Protein AF-A0A1P8U537-F1 (afdb_monomer)

Secondary structure (DSSP, 8-state):
-GGGTEEEPTT--HHHHHHHHHHHHHHHHHHHHTTPPPPEEEE-TTSSS-SEEEEHHHHHHHHHHHHHEEE--GGGS---S-S---PPPPP----------

Nearest PDB structures (foldseek):
  8is2-assembly1_B  TM=4.596E-01  e=8.246E+00  uncultured actinomycete
  4xaa-assembly1_A  TM=4.332E-01  e=5.166E+00  Streptomyces viridochromogenes Tue57
  3znj-assembly3_9  TM=3.780E-01  e=7.713E+00  Rhodococcus opacus
  7o4f-assembly2_D  TM=3.303E-01  e=7.215E+00  Arabidopsis thaliana
  7o4e-assembly1_A-2  TM=3.246E-01  e=7.215E+00  Arabidopsis thaliana

Foldseek 3Di:
DVVVQKDFDPPDDPVNLVVQLVVLVVVVVVCVVVVNDFDKDADDPPDPDDGGIDTPSRVVNVVSCVVGIDGNPPPVPDPPPDDPPDPPDPDPPPDDDDDDD

pLDDT: mean 82.88, std 17.69, range [42.19, 98.0]

Organism: NCBI:txid36805

Sequence (101 aa):
MEAYGLRMKTPLTVTDFTEAMAAMGEGFAVRAMEGIEHPVYHAAEDDDVPTGEWTLFALGVRALVNEFMTPIDAAARMPFADAPVTPPAPASDGGGSSGVG

Structure (mmCIF, N/CA/C/O backbone):
data_AF-A0A1P8U537-F1
#
_entry.id   AF-A0A1P8U537-F1
#
loop_
_atom_site.group_PDB
_atom_site.id
_atom_site.type_symbol
_atom_site.label_atom_id
_atom_site.label_alt_id
_atom_site.label_comp_id
_atom_site.label_asym_id
_atom_site.label_entity_id
_atom_site.label_seq_id
_atom_site.pdbx_PDB_ins_code
_atom_site.Cartn_x
_atom_site.Cartn_y
_atom_site.Cartn_z
_atom_site.occupancy
_atom_site.B_iso_or_equiv
_atom_site.auth_seq_i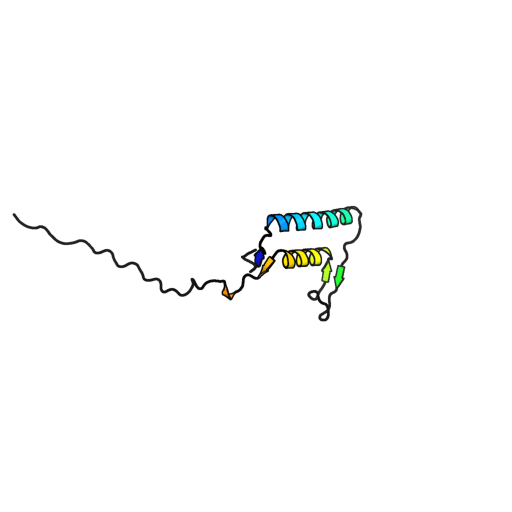d
_atom_site.auth_comp_id
_atom_site.auth_asym_id
_atom_site.auth_atom_id
_atom_site.pdbx_PDB_model_num
ATOM 1 N N . MET A 1 1 ? 12.765 -5.792 -4.705 1.00 74.25 1 MET A N 1
ATOM 2 C CA . MET A 1 1 ? 11.497 -6.332 -5.246 1.00 74.25 1 MET A CA 1
ATOM 3 C C . MET A 1 1 ? 11.701 -7.627 -6.013 1.00 74.25 1 MET A C 1
ATOM 5 O O . MET A 1 1 ? 10.974 -8.570 -5.742 1.00 74.25 1 MET A O 1
ATOM 9 N N . GLU A 1 2 ? 12.728 -7.741 -6.860 1.00 75.06 2 GLU A N 1
ATOM 10 C CA . GLU A 1 2 ? 12.989 -8.980 -7.617 1.00 75.06 2 GLU A CA 1
ATOM 11 C C . GLU A 1 2 ? 13.225 -10.215 -6.738 1.00 75.06 2 GLU A C 1
ATOM 13 O O . GLU A 1 2 ? 12.748 -11.299 -7.059 1.00 75.06 2 GLU A O 1
ATOM 18 N N . ALA A 1 3 ? 13.875 -10.046 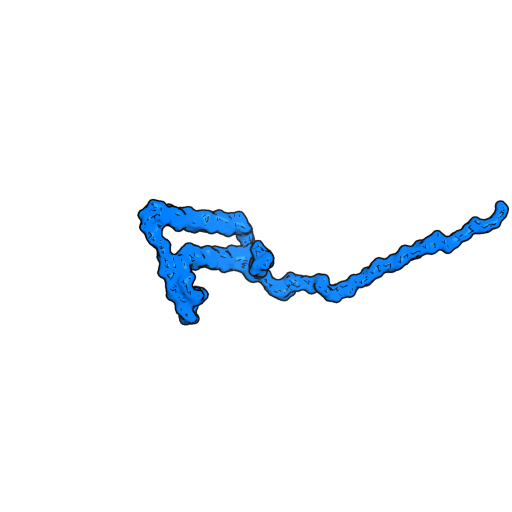-5.579 1.00 79.31 3 ALA A N 1
ATOM 19 C CA . ALA A 1 3 ? 14.037 -11.107 -4.578 1.00 79.31 3 ALA A CA 1
ATOM 20 C C . ALA A 1 3 ? 12.698 -11.678 -4.058 1.00 79.31 3 ALA A C 1
ATOM 22 O O . ALA A 1 3 ? 12.668 -12.796 -3.557 1.00 79.31 3 ALA A O 1
ATOM 23 N N . TYR A 1 4 ? 11.600 -10.929 -4.209 1.00 81.25 4 TYR A N 1
ATOM 24 C CA . TYR A 1 4 ? 10.234 -11.334 -3.866 1.00 81.25 4 TYR A CA 1
ATOM 25 C C . TYR A 1 4 ? 9.415 -11.759 -5.097 1.00 81.25 4 TYR A C 1
ATOM 27 O O . TYR A 1 4 ? 8.197 -11.868 -5.016 1.00 81.25 4 TYR A O 1
ATOM 35 N N . GLY A 1 5 ? 10.058 -11.963 -6.254 1.00 89.75 5 GLY A N 1
ATOM 36 C CA . GLY A 1 5 ? 9.385 -12.362 -7.493 1.00 89.75 5 GLY A CA 1
ATOM 37 C C . GLY A 1 5 ? 8.544 -11.256 -8.133 1.00 89.75 5 GLY A C 1
ATOM 38 O O . GLY A 1 5 ? 7.652 -11.555 -8.920 1.00 89.75 5 GLY A O 1
ATOM 39 N N . LEU A 1 6 ? 8.807 -9.985 -7.812 1.00 92.88 6 LEU A N 1
ATOM 40 C CA . LEU A 1 6 ? 8.055 -8.833 -8.316 1.00 92.88 6 LEU A CA 1
ATOM 41 C C . LEU A 1 6 ? 8.965 -7.874 -9.085 1.00 92.88 6 LEU A C 1
ATOM 43 O O . LEU A 1 6 ? 10.076 -7.566 -8.645 1.00 92.88 6 LEU A O 1
ATOM 47 N N . ARG A 1 7 ? 8.457 -7.340 -10.198 1.00 94.75 7 ARG A N 1
ATOM 48 C CA . ARG A 1 7 ? 9.064 -6.219 -10.930 1.00 94.75 7 ARG A CA 1
ATOM 49 C C . ARG A 1 7 ? 8.082 -5.060 -11.050 1.00 94.75 7 ARG A C 1
ATOM 51 O O . ARG A 1 7 ? 6.869 -5.264 -11.025 1.00 94.75 7 ARG A O 1
ATOM 58 N N . MET A 1 8 ? 8.607 -3.854 -11.244 1.00 96.12 8 MET A N 1
ATOM 59 C CA . MET A 1 8 ? 7.782 -2.680 -11.531 1.00 96.12 8 MET A CA 1
ATOM 60 C C . MET A 1 8 ? 7.060 -2.836 -12.879 1.00 96.12 8 MET A C 1
ATOM 62 O O . MET A 1 8 ? 7.620 -3.382 -13.842 1.00 96.12 8 MET A O 1
ATOM 66 N N . LYS A 1 9 ? 5.815 -2.358 -12.958 1.00 96.31 9 LYS A N 1
ATOM 67 C CA . LYS A 1 9 ? 5.115 -2.166 -14.232 1.00 96.31 9 LYS A CA 1
ATOM 68 C C . LYS A 1 9 ? 5.698 -0.944 -14.935 1.00 96.31 9 LYS A C 1
ATOM 70 O O . LYS A 1 9 ? 5.831 0.107 -14.332 1.00 96.31 9 LYS A O 1
ATOM 75 N N . THR A 1 10 ? 6.009 -1.053 -16.219 1.00 93.44 10 THR A N 1
ATOM 76 C CA . THR A 1 10 ? 6.420 0.102 -17.032 1.00 93.44 10 THR A CA 1
ATOM 77 C C . THR A 1 10 ? 5.201 0.996 -17.307 1.00 93.44 10 THR A C 1
ATOM 79 O O . THR A 1 10 ? 4.148 0.444 -17.631 1.00 93.44 10 THR A O 1
ATOM 82 N N . PRO A 1 11 ? 5.308 2.339 -17.223 1.00 95.62 11 PRO A N 1
ATOM 83 C CA . PRO A 1 11 ? 6.515 3.156 -17.011 1.00 95.62 11 PRO A CA 1
ATOM 84 C C . PRO A 1 11 ? 6.819 3.514 -15.544 1.00 95.62 11 PRO A C 1
ATOM 86 O O . PRO A 1 11 ? 7.688 4.344 -15.303 1.00 95.62 11 PRO A O 1
ATOM 89 N N . LEU A 1 12 ? 6.117 2.916 -14.582 1.00 97.44 12 LEU A N 1
ATOM 90 C CA . LEU A 1 12 ? 6.232 3.244 -13.163 1.00 97.44 12 LEU A CA 1
ATOM 91 C C . LEU A 1 12 ? 7.581 2.806 -12.584 1.00 97.44 12 LEU A C 1
ATOM 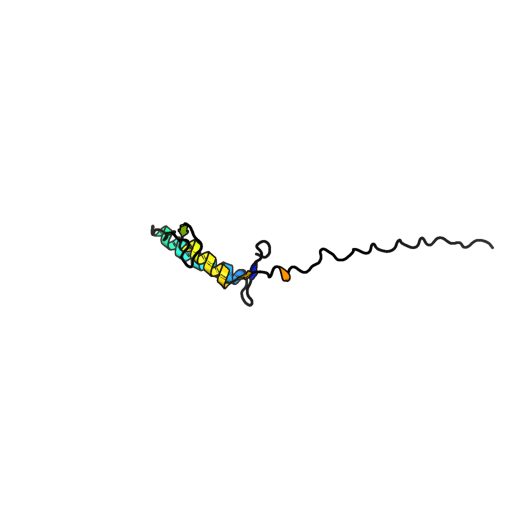93 O O . LEU A 1 12 ? 8.145 1.762 -12.93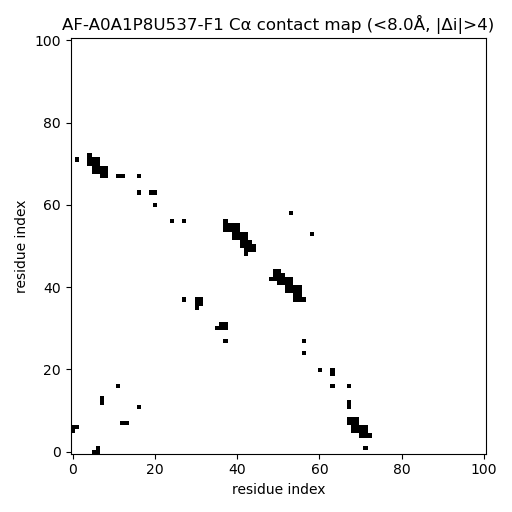1 1.00 97.44 12 LEU A O 1
ATOM 97 N N . THR A 1 13 ? 8.080 3.603 -11.651 1.00 96.12 13 THR A N 1
ATOM 98 C CA . THR A 1 13 ? 9.366 3.414 -10.986 1.00 96.12 13 THR A CA 1
ATOM 99 C C . THR A 1 13 ? 9.188 3.122 -9.501 1.00 96.12 13 THR A C 1
ATOM 101 O O . THR A 1 13 ? 8.122 3.320 -8.914 1.00 96.12 13 THR A O 1
ATOM 104 N N . VAL A 1 14 ? 10.259 2.635 -8.867 1.00 95.12 14 VAL A N 1
ATOM 105 C CA . VAL A 1 14 ? 10.280 2.472 -7.407 1.00 95.12 14 VAL A CA 1
ATOM 106 C C . VAL A 1 14 ? 10.058 3.819 -6.717 1.00 95.12 14 VAL A C 1
ATOM 108 O O . VAL A 1 14 ? 9.369 3.853 -5.705 1.00 95.12 14 VAL A O 1
ATOM 111 N N . THR A 1 15 ? 10.578 4.913 -7.281 1.00 97.69 15 THR A N 1
ATOM 112 C CA . THR A 1 15 ? 10.371 6.266 -6.754 1.00 97.69 15 THR A CA 1
ATOM 113 C C . THR A 1 15 ? 8.889 6.634 -6.741 1.00 97.69 15 THR A C 1
ATOM 115 O O . THR A 1 15 ? 8.381 6.984 -5.678 1.00 97.69 15 THR A O 1
ATOM 118 N N . ASP A 1 16 ? 8.171 6.430 -7.851 1.00 97.94 16 ASP A N 1
ATOM 119 C CA . ASP A 1 16 ? 6.726 6.705 -7.924 1.00 97.94 16 ASP A CA 1
ATOM 120 C C . ASP A 1 16 ? 5.944 5.900 -6.870 1.00 97.94 16 ASP A C 1
ATOM 122 O O . ASP A 1 16 ? 5.056 6.420 -6.195 1.00 97.94 16 ASP A O 1
ATOM 126 N N . PHE A 1 17 ? 6.304 4.624 -6.682 1.00 96.94 17 PHE A N 1
ATOM 127 C CA . PHE A 1 17 ? 5.701 3.784 -5.646 1.00 96.94 17 PHE A CA 1
ATOM 128 C C . PHE A 1 17 ? 5.991 4.317 -4.238 1.00 96.94 17 PHE A C 1
ATOM 130 O O . PHE A 1 17 ? 5.088 4.375 -3.404 1.00 96.94 17 PHE A O 1
ATOM 137 N N . THR A 1 18 ? 7.236 4.708 -3.953 1.00 96.88 18 THR A N 1
ATOM 138 C CA . THR A 1 18 ? 7.603 5.238 -2.634 1.00 96.88 18 THR A CA 1
ATOM 139 C C . THR A 1 18 ? 6.929 6.570 -2.333 1.00 96.88 18 THR A C 1
ATOM 141 O O . THR A 1 18 ? 6.529 6.785 -1.193 1.00 96.88 18 THR A O 1
ATOM 144 N N . GLU A 1 19 ? 6.741 7.429 -3.336 1.00 98.00 19 GLU A N 1
ATOM 145 C CA . GLU A 1 19 ? 6.007 8.687 -3.188 1.00 98.00 19 GLU A CA 1
ATOM 146 C C . GLU A 1 19 ? 4.521 8.432 -2.909 1.00 98.00 19 GLU A C 1
ATOM 148 O O . GLU A 1 19 ? 3.962 9.007 -1.975 1.00 98.00 19 GLU A O 1
ATOM 153 N N . ALA A 1 20 ? 3.894 7.499 -3.634 1.00 97.38 20 ALA A N 1
ATOM 154 C CA . ALA A 1 20 ? 2.510 7.101 -3.374 1.00 97.38 20 ALA A CA 1
ATOM 155 C C . ALA A 1 20 ? 2.333 6.493 -1.968 1.00 97.38 20 ALA A C 1
ATOM 157 O O . ALA A 1 20 ? 1.371 6.807 -1.263 1.00 97.38 20 ALA A O 1
ATOM 158 N N . MET A 1 21 ? 3.279 5.653 -1.535 1.00 97.44 21 MET A N 1
ATOM 159 C CA . MET A 1 21 ? 3.315 5.091 -0.182 1.00 97.44 21 MET A CA 1
ATOM 160 C C . MET A 1 21 ? 3.478 6.174 0.889 1.00 97.44 21 MET A C 1
ATOM 162 O O . MET A 1 21 ? 2.801 6.110 1.914 1.00 97.44 21 MET A O 1
ATOM 166 N N . ALA A 1 22 ? 4.348 7.162 0.660 1.00 96.62 22 ALA A N 1
ATOM 167 C CA . ALA A 1 22 ? 4.562 8.273 1.584 1.00 96.62 22 ALA A CA 1
ATOM 168 C C . ALA A 1 22 ? 3.291 9.115 1.736 1.00 96.62 22 ALA A C 1
ATOM 170 O O . ALA A 1 22 ? 2.810 9.282 2.853 1.00 96.62 22 ALA A O 1
ATOM 171 N N . ALA A 1 23 ? 2.678 9.529 0.624 1.00 96.06 23 ALA A N 1
ATOM 172 C CA . ALA A 1 23 ? 1.438 10.303 0.641 1.00 96.06 23 ALA A CA 1
ATOM 173 C C . ALA A 1 23 ? 0.294 9.562 1.362 1.00 96.06 23 ALA A C 1
ATOM 175 O O . ALA A 1 23 ? -0.453 10.154 2.143 1.00 96.06 23 ALA A O 1
ATOM 176 N N . MET A 1 24 ? 0.171 8.245 1.151 1.00 95.38 24 MET A N 1
ATOM 177 C CA . MET A 1 24 ? -0.799 7.423 1.880 1.00 95.38 24 MET A CA 1
ATOM 178 C C . MET A 1 24 ? -0.468 7.352 3.378 1.00 95.38 24 MET A C 1
ATOM 180 O O . MET A 1 24 ? -1.354 7.532 4.215 1.00 95.38 24 MET A O 1
ATOM 184 N N . GLY A 1 25 ? 0.797 7.096 3.720 1.00 93.62 25 GLY A N 1
ATOM 185 C CA . GLY A 1 25 ? 1.268 7.008 5.101 1.00 93.62 25 GLY A CA 1
ATOM 186 C C . GLY A 1 25 ? 1.073 8.306 5.883 1.00 93.62 25 GLY A C 1
ATOM 187 O O . GLY A 1 25 ? 0.657 8.257 7.038 1.00 93.62 25 GLY A O 1
ATOM 188 N N . G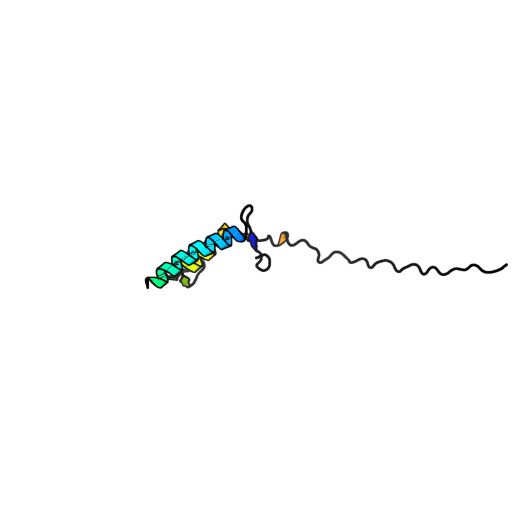LU A 1 26 ? 1.283 9.459 5.250 1.00 94.50 26 GLU A N 1
ATOM 189 C CA . GLU A 1 26 ? 1.046 10.781 5.840 1.00 94.50 26 GLU A CA 1
ATOM 190 C C . GLU A 1 26 ? -0.421 10.971 6.244 1.00 94.50 26 GLU A C 1
ATOM 192 O O . GLU A 1 26 ? -0.700 11.380 7.371 1.00 94.50 26 GLU A O 1
ATOM 197 N N . GLY A 1 27 ? -1.372 10.592 5.383 1.00 89.81 27 GLY A N 1
ATOM 198 C CA . GLY A 1 27 ? -2.799 10.661 5.713 1.00 89.81 27 GLY A CA 1
ATOM 199 C C . GLY A 1 27 ? -3.181 9.786 6.914 1.00 89.81 27 GLY A C 1
ATOM 200 O O . GLY A 1 27 ? -4.002 10.180 7.744 1.00 89.81 27 GLY A O 1
ATOM 201 N N . PHE A 1 28 ? -2.553 8.614 7.050 1.00 91.19 28 PHE A N 1
ATOM 202 C CA . PHE A 1 28 ? -2.728 7.756 8.223 1.00 91.19 28 PHE A CA 1
ATOM 203 C C . PHE A 1 28 ? -2.056 8.350 9.472 1.00 91.19 28 PHE A C 1
ATOM 205 O O . PHE A 1 28 ? -2.662 8.346 10.543 1.00 91.19 28 PHE A O 1
ATOM 212 N N . ALA A 1 29 ? -0.860 8.924 9.343 1.00 91.12 29 ALA A N 1
ATOM 213 C CA . ALA A 1 29 ? -0.160 9.566 10.452 1.00 91.12 29 ALA A CA 1
ATOM 214 C C . ALA A 1 29 ? -0.952 10.752 11.033 1.00 91.12 29 ALA A C 1
ATOM 216 O O . ALA A 1 29 ? -1.057 10.870 12.254 1.00 91.12 29 ALA A O 1
ATOM 217 N N . VAL A 1 30 ? -1.575 11.579 10.183 1.00 91.88 30 VAL A N 1
ATOM 218 C CA . VAL A 1 30 ? -2.441 12.689 10.625 1.00 91.88 30 VAL A CA 1
ATOM 219 C C . VAL A 1 30 ? -3.609 12.173 11.467 1.00 91.88 30 VAL A C 1
ATOM 221 O O . VAL A 1 30 ? -3.832 12.660 12.572 1.00 91.88 30 VAL A O 1
ATOM 224 N N . ARG A 1 31 ? -4.305 11.126 11.005 1.00 90.06 31 ARG A N 1
ATOM 225 C CA . ARG A 1 31 ? -5.415 10.517 11.760 1.00 90.06 31 ARG A CA 1
ATOM 226 C C . ARG A 1 31 ? -4.974 9.999 13.126 1.00 90.06 31 ARG A C 1
ATOM 228 O O . ARG A 1 31 ? -5.672 10.224 14.111 1.00 90.06 31 ARG A O 1
ATOM 235 N N . ALA A 1 32 ? -3.812 9.351 13.192 1.00 89.06 32 ALA A N 1
ATOM 236 C CA . ALA A 1 32 ? -3.262 8.864 14.452 1.00 89.06 32 ALA A CA 1
ATOM 237 C C . ALA A 1 32 ? -2.968 10.016 15.430 1.00 89.06 32 ALA A C 1
ATOM 239 O O . ALA A 1 32 ? -3.270 9.904 16.617 1.00 89.06 32 ALA A O 1
ATOM 240 N N . MET A 1 33 ? -2.435 11.143 14.939 1.00 92.25 33 MET A N 1
ATOM 241 C CA . MET A 1 33 ? -2.198 12.345 15.753 1.00 92.25 33 MET A CA 1
ATOM 242 C C . MET A 1 33 ? -3.494 12.987 16.264 1.00 92.25 33 MET A C 1
ATOM 244 O O . MET A 1 33 ? -3.508 13.548 17.357 1.00 92.25 33 MET A O 1
ATOM 248 N N . GLU A 1 34 ? -4.582 12.879 15.503 1.00 93.81 34 GLU A N 1
ATOM 249 C CA . GLU A 1 34 ? -5.922 13.325 15.903 1.00 93.81 34 GLU A CA 1
ATOM 250 C C . GLU A 1 34 ? -6.628 12.334 16.848 1.00 93.81 34 GLU A C 1
ATOM 252 O O . GLU A 1 34 ? -7.750 12.586 17.287 1.00 93.81 34 GLU A O 1
ATOM 257 N N . GLY A 1 35 ? -5.987 11.205 17.179 1.00 91.75 35 GLY A N 1
ATOM 258 C CA . GLY A 1 35 ? -6.573 10.148 18.006 1.00 91.75 35 GLY A CA 1
ATOM 259 C C . GLY A 1 35 ? -7.681 9.365 17.299 1.00 91.75 35 GLY A C 1
ATOM 260 O O . GLY A 1 35 ? -8.476 8.693 17.955 1.00 91.75 35 GLY A O 1
ATOM 261 N N . ILE A 1 36 ? -7.758 9.454 15.969 1.00 92.25 36 ILE A N 1
ATOM 262 C CA . ILE A 1 36 ? -8.731 8.721 15.166 1.00 92.25 36 ILE A CA 1
ATOM 263 C C . ILE A 1 36 ? -8.200 7.309 14.936 1.00 92.25 36 ILE A C 1
ATOM 265 O O . ILE A 1 36 ? -7.169 7.115 14.292 1.00 92.25 36 ILE A O 1
ATOM 269 N N . GLU A 1 37 ? -8.947 6.319 15.418 1.00 89.50 37 GLU A N 1
ATOM 270 C CA . GLU A 1 37 ? -8.603 4.910 15.250 1.00 89.50 37 GLU A CA 1
ATOM 271 C C . GLU A 1 37 ? -8.542 4.502 13.767 1.00 89.50 37 GLU A C 1
ATOM 273 O O . GLU A 1 37 ? -9.309 4.972 12.912 1.00 89.50 37 GLU A O 1
ATOM 278 N N . HIS A 1 38 ? -7.599 3.615 13.457 1.00 88.31 38 HIS A N 1
ATOM 279 C CA . HIS A 1 38 ? -7.458 3.046 12.126 1.00 88.31 38 HIS A CA 1
ATOM 280 C C . HIS A 1 38 ? -8.495 1.944 11.912 1.00 88.31 38 HIS A C 1
ATOM 282 O O . HIS A 1 38 ? -8.559 1.025 12.723 1.00 88.31 38 HIS A O 1
ATOM 288 N N . PRO A 1 39 ? -9.271 1.978 10.813 1.00 92.38 39 PRO A N 1
ATOM 289 C CA . PRO A 1 39 ? -10.233 0.921 10.544 1.00 92.38 39 PRO A CA 1
ATOM 290 C C . PRO A 1 39 ? -9.549 -0.443 10.422 1.00 92.38 39 PRO A C 1
ATOM 292 O O . PRO A 1 39 ? -8.536 -0.575 9.722 1.00 92.38 39 PRO A O 1
ATOM 295 N N . VAL A 1 40 ? -10.145 -1.439 11.075 1.00 95.00 40 VAL A N 1
ATOM 296 C CA . VAL A 1 40 ? -9.753 -2.849 11.021 1.00 95.00 40 VAL A CA 1
ATOM 297 C C . VAL A 1 40 ? -10.901 -3.651 10.413 1.00 95.00 40 VAL A C 1
ATOM 299 O O . VAL A 1 40 ? -12.063 -3.463 10.771 1.00 95.00 40 VAL A O 1
ATOM 302 N N . TYR A 1 41 ? -10.565 -4.543 9.490 1.00 95.19 41 TYR A N 1
ATOM 303 C CA . TYR A 1 41 ? -11.485 -5.419 8.776 1.00 95.19 41 TYR A CA 1
ATOM 304 C C . TYR A 1 41 ? -11.126 -6.872 9.056 1.00 95.19 41 TYR A C 1
ATOM 306 O O . TYR A 1 41 ? -9.951 -7.217 9.159 1.00 95.19 41 TYR A O 1
ATOM 314 N N . HIS A 1 42 ? -12.146 -7.718 9.141 1.00 97.06 42 HIS A N 1
ATOM 315 C CA . HIS A 1 42 ? -11.994 -9.161 9.258 1.00 97.06 42 HIS A CA 1
ATOM 316 C C . HIS A 1 42 ? -12.546 -9.782 7.980 1.00 97.06 42 HIS A C 1
ATOM 318 O O . HIS A 1 42 ? -13.755 -9.745 7.770 1.00 97.06 42 HIS A O 1
ATOM 324 N N . ALA A 1 43 ? -11.654 -10.283 7.129 1.00 95.88 43 ALA A N 1
ATOM 325 C CA . ALA A 1 43 ? -12.002 -10.903 5.858 1.00 95.88 43 ALA A CA 1
ATOM 326 C C . ALA A 1 43 ? -12.192 -12.416 6.028 1.00 95.88 43 ALA A C 1
ATOM 328 O O . ALA A 1 43 ? -11.339 -13.091 6.624 1.00 95.88 43 ALA A O 1
ATOM 329 N N . ALA A 1 44 ? -13.293 -12.933 5.495 1.00 95.81 44 ALA A N 1
ATOM 330 C CA . ALA A 1 44 ? -13.628 -14.350 5.437 1.00 95.81 44 ALA A CA 1
ATOM 331 C C . ALA A 1 44 ? -13.244 -14.967 4.078 1.00 95.81 44 ALA 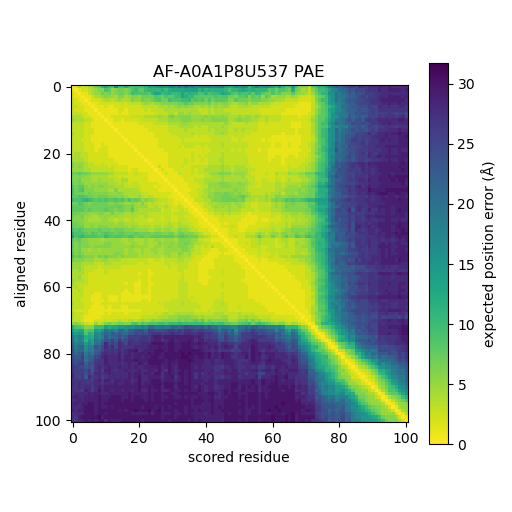A C 1
ATOM 333 O O . ALA A 1 44 ? -12.766 -14.282 3.176 1.00 95.81 44 ALA A O 1
ATOM 334 N N . GLU A 1 45 ? -13.385 -16.291 3.949 1.00 93.88 45 GLU A N 1
ATOM 335 C CA . GLU A 1 45 ? -12.990 -17.042 2.741 1.00 93.88 45 GLU A CA 1
ATOM 336 C C . GLU A 1 45 ? -13.773 -16.648 1.480 1.00 93.88 45 GLU A C 1
ATOM 338 O O . GLU A 1 45 ? -13.296 -16.874 0.369 1.00 93.88 45 GLU A O 1
ATOM 343 N N . ASP A 1 46 ? -14.965 -16.082 1.647 1.00 95.31 46 ASP A N 1
ATOM 344 C CA . ASP A 1 46 ? -15.862 -15.638 0.584 1.00 95.31 46 ASP A CA 1
ATOM 345 C C . ASP A 1 46 ? -15.668 -14.168 0.176 1.00 95.31 46 ASP A C 1
ATOM 347 O O . ASP A 1 46 ? -16.316 -13.716 -0.770 1.00 95.31 46 ASP A O 1
ATOM 351 N N . ASP A 1 47 ? -14.758 -13.439 0.829 1.00 95.38 47 ASP A N 1
ATOM 352 C CA . ASP A 1 47 ? -14.426 -12.057 0.483 1.00 95.38 47 ASP A CA 1
ATOM 353 C C . ASP A 1 47 ? -13.367 -11.957 -0.637 1.00 95.38 47 ASP A C 1
ATOM 355 O O . ASP A 1 47 ? -12.505 -12.818 -0.817 1.00 95.38 47 ASP A O 1
ATOM 359 N N . ASP A 1 48 ? -13.360 -10.829 -1.358 1.00 92.62 48 ASP A N 1
ATOM 360 C CA . ASP A 1 48 ? -12.388 -10.537 -2.433 1.00 92.62 48 ASP A CA 1
ATOM 361 C C . ASP A 1 48 ? -10.969 -10.188 -1.923 1.00 92.62 48 ASP A C 1
ATOM 363 O O . ASP A 1 48 ? -10.013 -10.015 -2.694 1.00 92.62 48 ASP A O 1
ATOM 367 N N . VAL A 1 49 ? -10.816 -10.027 -0.609 1.00 92.50 49 VAL A N 1
ATOM 368 C CA . VAL A 1 49 ? -9.549 -9.733 0.070 1.00 92.50 49 VAL A CA 1
ATOM 369 C C . VAL A 1 49 ? -9.044 -10.972 0.809 1.00 92.50 49 VAL A C 1
ATOM 371 O O . VAL A 1 49 ? -9.849 -11.780 1.257 1.00 92.50 49 VAL A O 1
ATOM 374 N N . PRO A 1 50 ? -7.716 -11.153 0.960 1.00 90.81 50 PRO A N 1
ATOM 375 C CA . PRO A 1 50 ? -7.189 -12.333 1.636 1.00 90.81 50 PRO A CA 1
ATOM 376 C C . PRO A 1 50 ? -7.751 -12.477 3.053 1.00 90.81 50 PRO A C 1
ATOM 378 O O . PRO A 1 50 ? -7.839 -11.491 3.779 1.00 90.81 50 PRO A O 1
ATOM 381 N N . THR A 1 51 ? -8.069 -13.702 3.461 1.00 95.38 51 THR A N 1
ATOM 382 C CA . THR A 1 51 ? -8.650 -13.990 4.779 1.00 95.38 51 THR A CA 1
ATOM 383 C C . THR A 1 51 ? -7.788 -13.487 5.936 1.00 95.38 51 THR A C 1
ATOM 385 O O . THR A 1 51 ? -6.557 -13.561 5.869 1.00 95.38 51 THR A O 1
ATOM 388 N N . GLY A 1 52 ? -8.428 -13.076 7.030 1.00 95.56 52 GLY A N 1
ATOM 389 C CA . GLY A 1 52 ? -7.767 -12.659 8.267 1.00 95.56 52 GLY A CA 1
ATOM 390 C C . GLY A 1 52 ? -8.062 -11.212 8.654 1.00 95.56 52 GLY A C 1
ATOM 391 O O . GLY A 1 52 ? -8.958 -10.571 8.108 1.00 95.56 52 GLY A O 1
ATOM 392 N N . GLU A 1 53 ? -7.312 -10.710 9.632 1.00 97.06 53 GLU A N 1
ATOM 393 C CA . GLU A 1 53 ? -7.438 -9.335 10.115 1.00 97.06 53 GLU A CA 1
ATOM 394 C C . GLU A 1 53 ? -6.542 -8.387 9.306 1.00 97.06 53 GLU A C 1
ATOM 396 O O . GLU A 1 53 ? -5.350 -8.643 9.117 1.00 97.06 53 GLU A O 1
ATOM 401 N N . TRP A 1 54 ? -7.113 -7.271 8.852 1.00 96.81 54 TRP A N 1
ATOM 402 C CA . TRP A 1 54 ? -6.418 -6.262 8.058 1.00 96.81 54 TRP A CA 1
ATOM 403 C C . TRP A 1 54 ? -6.736 -4.853 8.534 1.00 96.81 54 TRP A C 1
ATOM 405 O O . TRP A 1 54 ? -7.896 -4.477 8.680 1.00 96.81 54 TRP A O 1
ATOM 415 N N . THR A 1 55 ? -5.714 -4.011 8.660 1.00 94.81 55 THR A N 1
ATOM 416 C CA . THR A 1 55 ? -5.939 -2.563 8.726 1.00 94.81 55 THR A CA 1
ATOM 417 C C . THR A 1 55 ? -6.256 -2.020 7.332 1.00 94.81 55 THR A C 1
ATOM 419 O O . THR A 1 55 ? -5.758 -2.535 6.324 1.00 94.81 55 THR A O 1
ATOM 422 N N . LEU A 1 56 ? -7.015 -0.920 7.253 1.00 93.81 56 LEU A N 1
ATOM 423 C CA . LEU A 1 56 ? -7.222 -0.220 5.976 1.00 93.81 56 LEU A CA 1
ATOM 424 C C . LEU A 1 56 ? -5.889 0.180 5.326 1.00 93.81 56 LEU A C 1
ATOM 426 O O . LEU A 1 56 ? -5.761 0.153 4.105 1.00 93.81 56 LEU A O 1
ATOM 430 N N . PHE A 1 57 ? -4.890 0.514 6.148 1.00 94.12 57 PHE A N 1
ATOM 431 C CA . PHE A 1 57 ? -3.540 0.814 5.684 1.00 94.12 57 PHE A CA 1
ATOM 432 C C . PHE A 1 57 ? -2.928 -0.381 4.949 1.00 94.12 57 PHE A C 1
ATOM 434 O O . PHE A 1 57 ? -2.484 -0.239 3.815 1.00 94.12 57 PHE A O 1
ATOM 441 N N . ALA A 1 58 ? -2.957 -1.573 5.551 1.00 94.31 58 ALA A N 1
ATOM 442 C CA . ALA A 1 58 ? -2.395 -2.778 4.947 1.00 94.31 58 ALA A CA 1
ATOM 443 C C . ALA A 1 58 ? -3.097 -3.154 3.629 1.00 94.31 58 ALA A C 1
ATOM 445 O O . ALA A 1 58 ? -2.430 -3.519 2.658 1.00 94.31 58 ALA A O 1
ATOM 446 N N . LEU A 1 59 ? -4.425 -2.995 3.557 1.00 95.88 59 LEU A N 1
ATOM 447 C CA . LEU A 1 59 ? -5.179 -3.166 2.308 1.00 95.88 59 LEU A CA 1
ATOM 448 C C . LEU A 1 59 ? -4.768 -2.134 1.245 1.00 95.88 59 LEU A C 1
ATOM 450 O O . LEU A 1 59 ? -4.598 -2.494 0.079 1.00 95.88 59 LEU A O 1
ATOM 454 N N . GLY A 1 60 ? -4.546 -0.879 1.646 1.00 95.31 60 GLY A N 1
ATOM 455 C CA . GLY A 1 60 ? -4.030 0.180 0.778 1.00 95.31 60 GLY A CA 1
ATOM 456 C C . GLY A 1 60 ? -2.636 -0.130 0.225 1.00 95.31 60 GLY A C 1
ATOM 457 O O . GLY A 1 60 ? -2.423 -0.042 -0.983 1.00 95.31 60 GLY A O 1
ATOM 458 N N . VAL A 1 61 ? -1.709 -0.588 1.074 1.00 95.31 61 VAL A N 1
ATOM 459 C CA . VAL A 1 61 ? -0.366 -1.025 0.64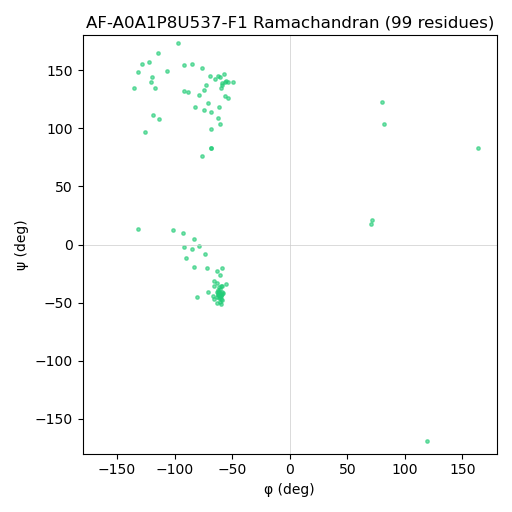7 1.00 95.31 61 VAL A CA 1
ATOM 460 C C . VAL A 1 61 ? -0.462 -2.177 -0.352 1.00 95.31 61 VAL A C 1
ATOM 462 O O . VAL A 1 61 ? 0.202 -2.154 -1.388 1.00 95.31 61 VAL A O 1
ATOM 465 N N . ARG A 1 62 ? -1.324 -3.168 -0.091 1.00 94.62 62 ARG A N 1
ATOM 466 C CA . ARG A 1 62 ? -1.563 -4.275 -1.027 1.00 94.62 62 ARG A CA 1
ATOM 467 C C . ARG A 1 62 ? -2.087 -3.773 -2.374 1.00 94.62 62 ARG A C 1
ATOM 469 O O . ARG A 1 62 ? -1.620 -4.244 -3.410 1.00 94.62 62 ARG A O 1
ATOM 476 N N . ALA A 1 63 ? -3.022 -2.824 -2.376 1.00 95.62 63 ALA A N 1
ATOM 477 C CA . ALA A 1 63 ? -3.531 -2.221 -3.606 1.00 95.62 63 ALA A CA 1
ATOM 478 C C . ALA A 1 63 ? -2.419 -1.502 -4.388 1.00 95.62 63 ALA A C 1
ATOM 480 O O . ALA A 1 63 ? -2.297 -1.712 -5.593 1.00 95.62 63 ALA A O 1
ATOM 481 N N . LEU A 1 64 ? -1.553 -0.740 -3.708 1.00 96.75 64 LEU A N 1
ATOM 482 C CA . LEU A 1 64 ? -0.399 -0.097 -4.343 1.00 96.75 64 LEU A CA 1
ATOM 483 C C . LEU A 1 64 ? 0.580 -1.118 -4.930 1.00 96.75 64 LEU A C 1
ATOM 485 O O . LEU A 1 64 ? 1.026 -0.945 -6.059 1.00 96.75 64 LEU A O 1
ATOM 489 N N . VAL A 1 65 ? 0.892 -2.203 -4.218 1.00 95.19 65 VAL A N 1
ATOM 490 C CA . VAL A 1 65 ? 1.755 -3.268 -4.756 1.00 95.19 65 VAL A CA 1
ATOM 491 C C . VAL A 1 65 ? 1.138 -3.880 -6.016 1.00 95.19 65 VAL A C 1
ATOM 493 O O . VAL A 1 65 ? 1.821 -3.989 -7.032 1.00 95.19 65 VAL A O 1
ATOM 496 N N . ASN A 1 66 ? -0.153 -4.217 -5.988 1.00 94.19 66 ASN A N 1
ATOM 497 C CA . ASN A 1 66 ? -0.854 -4.791 -7.141 1.00 94.19 66 ASN A CA 1
ATOM 498 C C . ASN A 1 66 ? -0.907 -3.832 -8.343 1.00 94.19 66 ASN A C 1
ATOM 500 O O . ASN A 1 66 ? -0.879 -4.270 -9.498 1.00 94.19 66 ASN A O 1
ATOM 504 N N . GLU A 1 67 ? -0.986 -2.527 -8.088 1.00 96.50 67 GLU A N 1
ATOM 505 C CA . GLU A 1 67 ? -1.051 -1.528 -9.148 1.00 96.50 67 GLU A CA 1
ATOM 506 C C . GLU A 1 67 ? 0.330 -1.219 -9.733 1.00 96.50 67 GLU A C 1
ATOM 508 O O . GLU A 1 67 ? 0.492 -1.223 -10.950 1.00 96.50 67 GLU A O 1
ATOM 513 N N . PHE A 1 68 ? 1.350 -1.038 -8.896 1.00 97.38 68 PHE A N 1
ATOM 514 C CA . PHE A 1 68 ? 2.687 -0.640 -9.339 1.00 97.38 68 PHE A CA 1
ATOM 515 C C . PHE A 1 68 ? 3.540 -1.812 -9.827 1.00 97.38 68 PHE A C 1
ATOM 517 O O . PHE A 1 68 ? 4.528 -1.602 -10.535 1.00 97.38 68 PHE A O 1
ATOM 524 N N . MET A 1 69 ? 3.200 -3.046 -9.453 1.00 95.88 69 MET A N 1
ATOM 525 C CA . MET A 1 69 ? 4.068 -4.203 -9.662 1.00 95.88 69 MET A CA 1
ATOM 526 C C . MET A 1 69 ? 3.340 -5.343 -10.356 1.00 95.88 69 MET A C 1
ATOM 528 O O . MET A 1 69 ? 2.121 -5.476 -10.321 1.00 95.88 69 MET A O 1
ATOM 532 N N . THR A 1 70 ? 4.121 -6.180 -11.018 1.00 95.50 70 THR A N 1
ATOM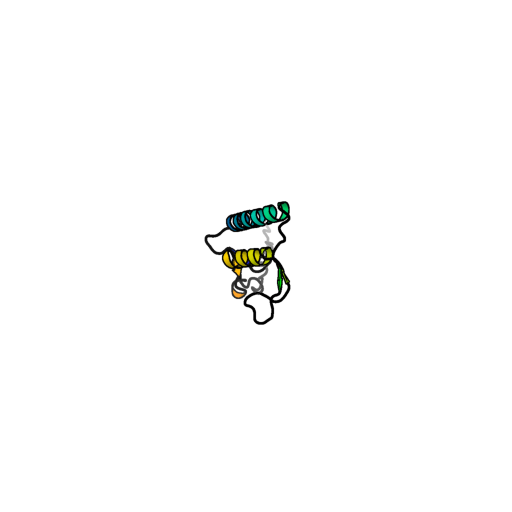 533 C CA . THR A 1 70 ? 3.658 -7.417 -11.636 1.00 95.50 70 THR A CA 1
ATOM 534 C C . THR A 1 70 ? 4.601 -8.547 -11.241 1.00 95.50 70 THR A C 1
ATOM 536 O O . THR A 1 70 ? 5.804 -8.301 -11.070 1.00 95.50 70 THR A O 1
ATOM 539 N N . PRO A 1 71 ? 4.102 -9.788 -11.121 1.00 91.88 71 PRO A N 1
ATOM 540 C CA . PRO A 1 71 ? 4.964 -10.946 -10.962 1.00 91.88 71 PRO A CA 1
ATOM 541 C C . PRO A 1 71 ? 6.019 -11.008 -12.070 1.00 91.88 71 PRO A C 1
ATOM 543 O O . PRO A 1 71 ? 5.740 -10.719 -13.239 1.00 91.88 71 PRO A O 1
ATOM 546 N N . ILE A 1 72 ? 7.239 -11.373 -11.691 1.00 88.12 72 ILE A N 1
ATOM 547 C CA . ILE A 1 72 ? 8.249 -11.855 -12.626 1.00 88.12 72 ILE A CA 1
ATOM 548 C C . ILE A 1 72 ? 7.811 -13.268 -12.981 1.00 88.12 72 ILE A C 1
ATOM 550 O O . ILE A 1 72 ? 7.741 -14.127 -12.104 1.00 88.12 72 ILE A O 1
ATOM 554 N N . ASP A 1 73 ? 7.469 -13.490 -14.246 1.00 77.38 73 ASP A N 1
ATOM 555 C CA . ASP A 1 73 ? 7.096 -14.816 -14.721 1.00 77.38 73 ASP A CA 1
ATOM 556 C C . ASP A 1 73 ? 8.204 -15.816 -14.350 1.00 77.38 73 ASP A C 1
ATOM 558 O O . ASP A 1 73 ? 9.379 -15.592 -14.657 1.00 77.38 73 ASP A O 1
ATOM 562 N N . ALA A 1 74 ? 7.852 -16.909 -13.669 1.00 58.44 74 ALA A N 1
ATOM 563 C CA . ALA A 1 74 ? 8.822 -17.929 -13.281 1.00 58.44 74 ALA A CA 1
ATOM 564 C C . ALA A 1 74 ? 9.500 -18.548 -14.519 1.00 58.44 74 ALA A C 1
ATOM 566 O O . ALA A 1 74 ? 10.660 -18.948 -14.441 1.00 58.44 74 ALA A O 1
ATOM 567 N N . ALA A 1 75 ? 8.823 -18.541 -15.677 1.00 52.75 75 ALA A N 1
ATOM 568 C CA . ALA A 1 75 ? 9.385 -18.956 -16.962 1.00 52.75 75 ALA A CA 1
ATOM 569 C C . ALA A 1 75 ? 10.414 -17.960 -17.542 1.00 52.75 75 ALA A C 1
ATOM 571 O O . ALA A 1 75 ? 11.247 -18.344 -18.360 1.00 52.75 75 ALA A O 1
ATOM 572 N N . ALA A 1 76 ? 10.403 -16.694 -17.103 1.00 49.94 76 ALA A N 1
ATOM 573 C CA . ALA A 1 76 ? 11.394 -15.684 -17.482 1.00 49.94 76 ALA A CA 1
ATOM 574 C C . ALA A 1 76 ? 12.664 -15.731 -16.613 1.00 49.94 76 ALA A C 1
ATOM 576 O O . ALA A 1 76 ? 13.631 -15.017 -16.897 1.00 49.94 76 ALA A O 1
ATOM 577 N N . ARG A 1 77 ? 12.714 -16.598 -15.590 1.00 49.28 77 ARG A N 1
ATOM 578 C CA . ARG A 1 77 ? 13.975 -17.001 -14.958 1.00 49.28 77 ARG A CA 1
ATOM 579 C C . ARG A 1 77 ? 14.752 -17.846 -15.972 1.00 49.28 77 ARG A C 1
ATOM 581 O O . ARG A 1 77 ? 14.648 -19.066 -15.978 1.00 49.28 77 ARG A O 1
ATOM 588 N N . MET A 1 78 ? 15.474 -17.182 -16.876 1.00 42.19 78 MET A N 1
ATOM 589 C CA . MET A 1 78 ? 16.235 -17.841 -17.938 1.00 42.19 78 MET A CA 1
ATOM 590 C C . MET A 1 78 ? 17.117 -18.983 -17.388 1.00 42.19 78 MET A C 1
ATOM 592 O O . MET A 1 78 ? 17.744 -18.825 -16.333 1.00 42.19 78 MET A O 1
ATOM 596 N N . PRO A 1 79 ? 17.206 -20.114 -18.113 1.00 44.44 79 PRO A N 1
ATOM 597 C CA . PRO A 1 79 ? 17.936 -21.313 -17.718 1.00 44.44 79 PRO A CA 1
ATOM 598 C C . PRO A 1 79 ? 19.445 -21.114 -17.896 1.00 44.44 79 PRO A C 1
ATOM 600 O O . PRO A 1 79 ? 20.053 -21.631 -18.825 1.00 44.44 79 PRO A O 1
ATOM 603 N N . PHE A 1 80 ? 20.084 -20.373 -16.995 1.00 51.28 80 PHE A N 1
ATOM 604 C CA . PHE A 1 80 ? 21.550 -20.382 -16.899 1.00 51.28 80 PHE A CA 1
ATOM 605 C C . PHE A 1 80 ? 22.085 -21.563 -16.072 1.00 51.28 80 PHE A C 1
ATOM 607 O O . PHE A 1 80 ? 23.286 -21.650 -15.845 1.00 51.28 80 PHE A O 1
ATOM 614 N N . ALA A 1 81 ? 21.217 -22.474 -15.621 1.00 54.91 81 ALA A N 1
ATOM 615 C CA . ALA A 1 81 ? 21.596 -23.541 -14.698 1.00 54.91 81 ALA A CA 1
ATOM 616 C C . ALA A 1 81 ? 22.072 -24.853 -15.357 1.00 54.91 81 ALA A C 1
ATOM 618 O O . ALA A 1 81 ? 22.647 -25.658 -14.640 1.00 54.91 81 ALA A O 1
ATOM 619 N N . ASP A 1 82 ? 21.914 -25.057 -16.674 1.00 53.72 82 ASP A N 1
ATOM 620 C CA . ASP A 1 82 ? 22.216 -26.360 -17.315 1.00 53.72 82 ASP A CA 1
ATOM 621 C C . ASP A 1 82 ? 23.086 -26.292 -18.587 1.00 53.72 82 ASP A C 1
ATOM 623 O O . ASP A 1 82 ? 23.214 -27.279 -19.313 1.00 53.72 82 ASP A O 1
ATOM 627 N N . ALA A 1 83 ? 23.728 -25.160 -18.894 1.00 51.84 83 ALA A N 1
ATOM 628 C CA . ALA A 1 83 ? 24.722 -25.161 -19.968 1.00 51.8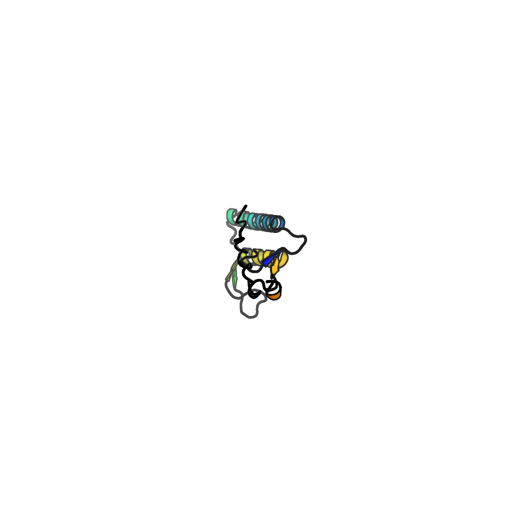4 83 ALA A CA 1
ATOM 629 C C . ALA A 1 83 ? 25.972 -25.936 -19.497 1.00 51.84 83 ALA A C 1
ATOM 631 O O . ALA A 1 83 ? 26.560 -25.546 -18.483 1.00 51.84 83 ALA A O 1
ATOM 632 N N . PRO A 1 84 ? 26.413 -27.007 -20.190 1.00 46.41 84 PRO A N 1
ATOM 633 C CA . PRO A 1 84 ? 27.634 -27.702 -19.815 1.00 46.41 84 PRO A CA 1
ATOM 634 C C . PRO A 1 84 ? 28.798 -26.717 -19.918 1.00 46.41 84 PRO A C 1
ATOM 636 O O . PRO A 1 84 ? 29.082 -26.171 -20.986 1.00 46.41 84 PRO A O 1
ATOM 639 N N . VAL A 1 85 ? 29.455 -26.465 -18.788 1.00 60.03 85 VAL A N 1
ATOM 640 C CA . VAL A 1 85 ? 30.671 -25.658 -18.749 1.00 60.03 85 VAL A CA 1
ATOM 641 C C . VAL A 1 85 ? 31.753 -26.469 -19.451 1.00 60.03 85 VAL A C 1
ATOM 643 O O . VAL A 1 85 ? 32.311 -27.396 -18.869 1.00 60.03 85 VAL A O 1
ATOM 646 N N . THR A 1 86 ? 32.030 -26.163 -20.716 1.00 66.69 86 THR A N 1
ATOM 647 C CA . THR A 1 86 ? 33.198 -26.719 -21.402 1.00 66.69 86 THR A CA 1
ATOM 648 C C . THR A 1 86 ? 34.439 -26.115 -20.742 1.00 66.69 86 THR A C 1
ATOM 650 O O . THR A 1 86 ? 34.621 -24.896 -20.825 1.00 66.69 86 THR A O 1
ATOM 653 N N . PRO A 1 87 ? 35.285 -26.905 -20.057 1.00 60.53 87 PRO A N 1
ATOM 654 C CA . PRO A 1 87 ? 36.511 -26.370 -19.491 1.00 60.53 87 PRO A CA 1
ATOM 655 C C . PRO A 1 87 ? 37.414 -25.855 -20.622 1.00 60.53 87 PRO A C 1
ATOM 657 O O . PRO A 1 87 ? 37.430 -26.444 -21.710 1.00 60.53 87 PRO A O 1
ATOM 660 N N . PRO A 1 88 ? 38.162 -24.761 -20.399 1.00 62.66 88 PRO A N 1
ATOM 661 C CA . PRO A 1 88 ? 39.113 -24.277 -21.388 1.00 62.66 88 PRO A CA 1
ATOM 662 C C . PRO A 1 88 ? 40.140 -25.373 -21.697 1.00 62.66 88 PRO A C 1
ATOM 664 O O . PRO A 1 88 ? 40.596 -26.081 -20.796 1.00 62.66 88 PRO A O 1
ATOM 667 N N . ALA A 1 89 ? 40.480 -25.521 -22.980 1.00 71.75 89 ALA A N 1
ATOM 668 C CA . ALA A 1 89 ? 41.489 -26.476 -23.424 1.00 71.75 89 ALA A CA 1
ATOM 669 C C . ALA A 1 89 ? 42.818 -26.232 -22.680 1.00 71.75 89 ALA A C 1
ATOM 671 O O . ALA A 1 89 ? 43.174 -25.068 -22.459 1.00 71.75 89 ALA A O 1
ATOM 672 N N . PRO A 1 90 ? 43.551 -27.291 -22.285 1.00 66.06 90 PRO A N 1
ATOM 673 C CA . PRO A 1 90 ? 44.841 -27.119 -21.633 1.00 66.06 90 PRO A CA 1
ATOM 674 C C . PRO A 1 90 ? 45.783 -26.347 -22.558 1.00 66.06 90 PRO A C 1
ATOM 676 O O . PRO A 1 90 ? 45.816 -26.587 -23.767 1.00 66.06 90 PRO A O 1
ATOM 679 N N . ALA A 1 91 ? 46.524 -25.402 -21.979 1.00 67.44 91 ALA A N 1
ATOM 680 C CA . ALA A 1 91 ? 47.536 -24.646 -22.696 1.00 67.44 91 ALA A CA 1
ATOM 681 C C . ALA A 1 91 ? 48.536 -25.621 -23.328 1.00 67.44 91 ALA A C 1
ATOM 683 O O . ALA A 1 91 ? 49.066 -26.500 -22.651 1.00 67.44 91 ALA A O 1
ATOM 684 N N . SER A 1 92 ? 48.768 -25.478 -24.632 1.00 65.25 92 SER A N 1
ATOM 685 C CA . SER A 1 92 ? 49.823 -26.212 -25.318 1.00 65.25 92 SER A CA 1
ATOM 686 C C . SER A 1 92 ? 51.162 -25.808 -24.708 1.00 65.25 92 SER A C 1
ATOM 688 O O . SER A 1 92 ? 51.622 -24.686 -24.925 1.00 65.25 92 SER A O 1
ATOM 690 N N . ASP A 1 93 ? 51.783 -26.712 -23.953 1.00 60.09 93 ASP A N 1
ATOM 691 C CA . ASP A 1 93 ? 53.169 -26.565 -23.528 1.00 60.09 93 ASP A CA 1
ATOM 692 C C . ASP A 1 93 ? 54.045 -26.513 -24.785 1.00 60.09 93 ASP A C 1
ATOM 694 O O . ASP A 1 93 ? 54.284 -27.512 -25.466 1.00 60.09 93 ASP A O 1
ATOM 698 N N . GLY A 1 94 ? 54.488 -25.305 -25.129 1.00 58.97 94 GLY A N 1
ATOM 699 C CA . GLY A 1 94 ? 55.468 -25.063 -26.177 1.00 58.97 94 GLY A CA 1
ATOM 700 C C . GLY A 1 94 ? 56.830 -25.599 -25.747 1.00 58.97 94 GLY A C 1
ATOM 701 O O . GLY A 1 94 ? 57.665 -24.849 -25.251 1.00 58.97 94 GLY A O 1
ATOM 702 N N . GLY A 1 95 ? 57.048 -26.899 -25.933 1.00 60.06 95 GLY A N 1
ATOM 703 C CA . GLY A 1 95 ? 58.333 -27.566 -25.754 1.00 60.06 95 GLY A CA 1
ATOM 704 C C . GLY A 1 95 ? 58.814 -28.189 -27.063 1.00 60.06 95 GLY A C 1
ATOM 705 O O . GLY A 1 95 ? 58.238 -29.163 -27.535 1.00 60.06 95 GLY A O 1
ATOM 706 N N . GLY A 1 96 ? 59.891 -27.650 -27.637 1.00 46.59 96 GLY A N 1
ATOM 707 C CA . GLY A 1 96 ? 60.581 -28.238 -28.791 1.00 46.59 96 GLY A CA 1
ATOM 708 C C . GLY A 1 96 ? 61.504 -27.226 -29.464 1.00 46.59 96 GLY A C 1
ATOM 709 O O . GLY A 1 96 ? 61.077 -26.476 -30.327 1.00 46.59 96 GLY A O 1
ATOM 710 N N . SER A 1 97 ? 62.720 -27.057 -28.946 1.00 57.97 97 SER A N 1
ATOM 711 C CA . SER A 1 97 ? 63.937 -27.681 -29.492 1.00 57.97 97 SER A CA 1
ATOM 712 C C . SER A 1 97 ? 64.521 -26.910 -30.678 1.00 57.97 97 SER A C 1
ATOM 714 O O . SER A 1 97 ? 64.071 -27.054 -31.809 1.00 57.97 97 SER A O 1
ATOM 716 N N . SER A 1 98 ? 65.598 -26.174 -30.406 1.00 52.66 98 SER A N 1
ATOM 717 C CA . SER A 1 98 ? 66.628 -25.890 -31.405 1.00 52.66 98 SER A CA 1
ATOM 718 C C . SER A 1 98 ? 67.958 -26.329 -30.819 1.00 52.66 98 SER A C 1
ATOM 720 O O . SER A 1 98 ? 68.562 -25.633 -30.004 1.00 52.66 98 SER A O 1
ATOM 722 N N . GLY A 1 99 ? 68.361 -27.538 -31.193 1.00 53.12 99 GLY A N 1
ATOM 723 C CA . GLY A 1 99 ? 69.718 -28.017 -31.029 1.00 53.12 99 GLY A CA 1
ATOM 724 C C . GLY A 1 99 ? 70.563 -27.742 -32.274 1.00 53.12 99 GLY A C 1
ATOM 725 O O . GLY A 1 99 ? 70.055 -27.762 -33.391 1.00 53.12 99 GLY A O 1
ATOM 726 N N . VAL A 1 100 ? 71.865 -27.645 -32.002 1.00 54.81 100 VAL A N 1
ATOM 727 C CA . VAL A 1 100 ? 73.019 -28.007 -32.843 1.00 54.81 100 VAL A CA 1
ATOM 728 C C . VAL A 1 100 ? 73.456 -27.016 -33.929 1.00 54.81 100 VAL A C 1
ATOM 730 O O . VAL A 1 100 ? 72.723 -26.722 -34.869 1.00 54.81 100 VAL A O 1
ATOM 733 N N . GLY A 1 101 ? 74.725 -26.607 -33.823 1.00 44.97 101 GLY A N 1
ATOM 734 C CA . GLY A 1 101 ? 75.511 -25.942 -34.861 1.00 44.97 101 GLY A CA 1
ATOM 735 C C . GLY A 1 101 ? 76.709 -25.217 -34.285 1.00 44.97 101 GLY A C 1
ATOM 736 O O . GLY A 1 101 ? 76.632 -23.974 -34.237 1.00 44.97 101 GLY A O 1
#

Radius of gyration: 28.39 Å; Cα contacts (8 Å, |Δi|>4): 68; chains: 1; bounding box: 91×42×53 Å

Solvent-accessible surface area (backbone atoms only — not comparable to full-atom values): 6543 Å² total; per-residue (Å²): 97,62,94,75,44,29,40,68,35,86,92,55,48,73,64,59,51,52,50,54,51,47,60,53,49,50,59,51,51,52,35,52,76,71,67,44,80,78,58,71,45,78,35,47,92,89,46,99,49,78,63,45,80,40,42,57,65,58,54,48,53,52,49,49,48,63,69,47,34,40,75,52,57,76,83,69,62,68,82,79,85,73,71,81,81,76,76,79,77,79,80,80,78,92,76,81,87,87,79,90,135

Mean predicted aligned error: 13.04 Å